Protein AF-A0A2Z6R4S0-F1 (afdb_monomer_lite)

Foldseek 3Di:
DDDDPVVVVVVVVVLVCCVPPPVPVNVCVVVVNDDDDDDDQWDWDAPVPHPDIDIDRDPVVRVVVVVVCCVPPVDPPPVPPDPDPVSDDDD

Sequence (91 aa):
MKWSTDRINYFIERRNSNLSNNQNRMLNSLLNRKSHHITLDRLICTPQGSDTPVYITKPQTIVEQARLHFQTHAGSTSSAIYNSIEDLSEP

Secondary structure (DSSP, 8-state):
----HHHHHHHHHHHHHHHHH-HHHHHHHHTTPPPP------EEE--TT--S-EEE--HHHHHHHHHHHHHHTS----SS---SGGGSPP-

Organism: NCBI:txid94130

Radius of gyration: 20.96 Å; chains: 1; bounding box: 47×38×56 Å

Structure (mmCIF, N/CA/C/O backbone):
data_AF-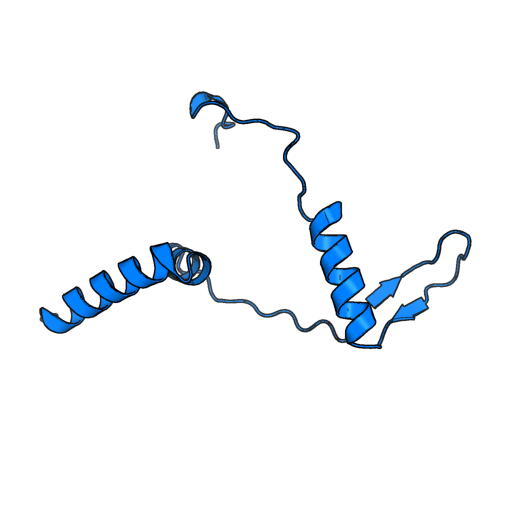A0A2Z6R4S0-F1
#
_entry.id   AF-A0A2Z6R4S0-F1
#
loop_
_atom_site.group_PDB
_atom_site.id
_atom_site.type_symbol
_atom_site.label_atom_id
_atom_site.label_alt_id
_atom_site.label_comp_id
_atom_site.label_asym_id
_atom_site.label_entity_id
_atom_site.label_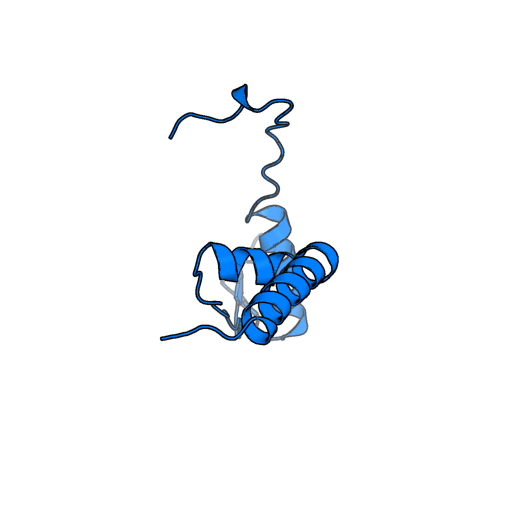seq_id
_atom_site.pdbx_PDB_ins_code
_atom_site.Cartn_x
_atom_site.Cartn_y
_atom_site.Cartn_z
_atom_site.occupancy
_atom_site.B_iso_or_equiv
_atom_site.auth_seq_id
_atom_site.auth_comp_id
_atom_site.auth_asym_id
_atom_site.auth_atom_id
_atom_site.pdbx_PDB_model_num
ATOM 1 N N . MET A 1 1 ? 31.977 -4.780 -19.080 1.00 50.69 1 MET A N 1
ATOM 2 C CA . MET A 1 1 ? 30.579 -5.202 -19.329 1.00 50.69 1 MET A CA 1
ATOM 3 C C . MET A 1 1 ? 30.007 -4.337 -20.440 1.00 50.69 1 MET A C 1
ATOM 5 O O . MET A 1 1 ? 29.996 -3.125 -20.277 1.00 50.69 1 MET A O 1
ATOM 9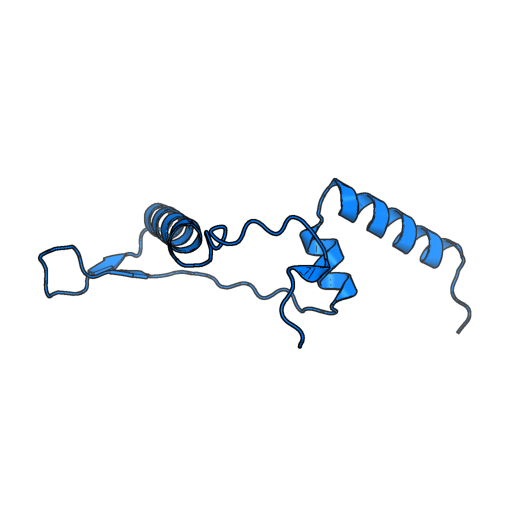 N N . LYS A 1 2 ? 29.586 -4.921 -21.568 1.00 68.00 2 LYS A N 1
ATOM 10 C CA . LYS A 1 2 ? 28.907 -4.192 -22.652 1.00 68.00 2 LYS A CA 1
ATOM 11 C C . LYS A 1 2 ? 27.404 -4.378 -22.449 1.00 68.00 2 LYS A C 1
ATOM 13 O O . LYS A 1 2 ? 26.918 -5.503 -22.510 1.00 68.00 2 LYS A O 1
ATOM 18 N N . TRP A 1 3 ? 26.693 -3.310 -22.108 1.00 73.56 3 TRP A N 1
ATOM 19 C CA . TRP A 1 3 ? 25.236 -3.349 -21.986 1.00 73.56 3 TRP A CA 1
ATOM 20 C C . TRP A 1 3 ? 24.627 -3.527 -23.381 1.00 73.56 3 TRP A C 1
ATOM 22 O O . TRP A 1 3 ? 25.075 -2.866 -24.318 1.00 73.56 3 TRP A O 1
ATOM 32 N N . SER A 1 4 ? 23.649 -4.425 -23.544 1.00 86.19 4 SER A N 1
ATOM 33 C CA . SER A 1 4 ? 22.935 -4.532 -24.819 1.00 86.19 4 SER A CA 1
ATOM 34 C C . SER A 1 4 ? 21.988 -3.345 -24.969 1.00 86.19 4 SER A C 1
ATOM 36 O O . SER A 1 4 ? 21.302 -2.964 -24.015 1.00 86.19 4 SER A O 1
ATOM 38 N N . THR A 1 5 ? 21.946 -2.762 -26.163 1.00 88.94 5 THR A N 1
ATOM 39 C CA . THR A 1 5 ? 21.019 -1.677 -26.512 1.00 88.94 5 THR A CA 1
ATOM 40 C C . THR A 1 5 ? 19.575 -2.064 -26.186 1.00 88.94 5 THR A C 1
ATOM 42 O O . THR A 1 5 ? 18.836 -1.265 -25.620 1.00 88.94 5 THR A O 1
ATOM 45 N N . ASP A 1 6 ? 19.218 -3.331 -26.397 1.00 90.31 6 ASP A N 1
ATOM 46 C CA . ASP A 1 6 ? 17.897 -3.882 -26.075 1.00 90.31 6 ASP A CA 1
ATOM 47 C C . ASP A 1 6 ? 17.553 -3.751 -24.591 1.00 90.31 6 ASP A C 1
ATOM 49 O O . ASP A 1 6 ? 16.429 -3.421 -24.220 1.00 90.31 6 ASP A O 1
ATOM 53 N N . ARG A 1 7 ? 18.537 -3.968 -23.712 1.00 89.75 7 ARG A N 1
ATOM 54 C CA . ARG A 1 7 ? 18.333 -3.868 -22.268 1.00 89.75 7 ARG A CA 1
ATOM 55 C C . ARG A 1 7 ? 18.154 -2.419 -21.832 1.00 89.75 7 ARG A C 1
ATOM 57 O O . ARG A 1 7 ? 17.360 -2.155 -20.933 1.00 89.75 7 ARG A O 1
ATOM 64 N N . ILE A 1 8 ? 18.869 -1.492 -22.466 1.00 89.44 8 ILE A N 1
ATOM 65 C CA . ILE A 1 8 ? 18.699 -0.053 -22.233 1.00 89.44 8 ILE A CA 1
ATOM 66 C C . ILE A 1 8 ? 17.289 0.369 -22.663 1.00 89.44 8 ILE A C 1
ATOM 68 O O . ILE A 1 8 ? 16.560 0.946 -21.855 1.00 89.44 8 ILE A O 1
ATOM 72 N N . ASN A 1 9 ? 16.876 -0.004 -23.877 1.00 94.31 9 ASN A N 1
ATOM 73 C CA . ASN A 1 9 ? 15.552 0.307 -24.421 1.00 94.31 9 ASN A CA 1
ATOM 74 C C . ASN A 1 9 ? 14.430 -0.264 -23.548 1.00 94.31 9 ASN A C 1
ATOM 76 O O . ASN A 1 9 ? 13.514 0.464 -23.174 1.00 94.31 9 ASN A O 1
ATOM 80 N N . TYR A 1 10 ? 14.567 -1.515 -23.101 1.00 93.25 10 TYR A N 1
ATOM 81 C CA . TYR A 1 10 ? 13.623 -2.142 -22.177 1.00 93.25 10 TYR A CA 1
ATOM 82 C C . TYR A 1 10 ? 13.394 -1.310 -20.905 1.00 93.25 10 TYR A C 1
ATOM 84 O O . TYR A 1 10 ? 12.258 -1.114 -20.471 1.00 93.25 10 TYR A O 1
ATOM 92 N N . PHE A 1 11 ? 14.462 -0.807 -20.277 1.00 90.00 11 PHE A N 1
ATOM 93 C CA . PHE A 1 11 ? 14.323 -0.009 -19.057 1.00 90.00 11 PHE A CA 1
ATOM 94 C C . PHE A 1 11 ? 13.755 1.392 -19.317 1.00 90.00 11 PHE A C 1
ATOM 96 O O . PHE A 1 11 ? 13.079 1.927 -18.434 1.00 90.00 11 PHE A O 1
ATOM 103 N N . ILE A 1 12 ? 13.991 1.970 -20.499 1.00 90.69 12 ILE A N 1
ATOM 104 C CA . ILE A 1 12 ? 13.383 3.240 -20.927 1.00 90.69 12 ILE A CA 1
ATOM 105 C C . ILE A 1 12 ? 11.872 3.058 -21.102 1.00 90.69 12 ILE A C 1
ATOM 107 O O . ILE A 1 12 ? 11.092 3.744 -20.441 1.00 90.69 12 ILE A O 1
ATOM 111 N N . GLU A 1 13 ? 11.450 2.083 -21.906 1.00 93.94 13 GLU A N 1
ATOM 112 C CA . GLU A 1 13 ? 10.033 1.797 -22.156 1.00 93.94 13 GLU A CA 1
ATOM 113 C C . GLU A 1 13 ? 9.291 1.454 -20.865 1.00 93.94 13 GLU A C 1
ATOM 115 O O . GLU A 1 13 ? 8.216 1.986 -20.578 1.00 93.94 13 GLU A O 1
ATOM 120 N N . ARG A 1 14 ? 9.905 0.626 -20.014 1.00 91.38 14 ARG A N 1
ATOM 121 C CA . ARG A 1 14 ? 9.339 0.276 -18.711 1.00 91.38 14 ARG A CA 1
ATOM 122 C C . ARG A 1 14 ? 9.188 1.492 -17.798 1.00 91.38 14 ARG A C 1
ATOM 124 O O . ARG A 1 14 ? 8.209 1.554 -17.054 1.00 91.38 14 ARG A O 1
ATOM 131 N N . ARG A 1 15 ? 10.120 2.454 -17.817 1.00 89.12 15 ARG A N 1
ATOM 132 C CA . ARG A 1 15 ? 9.963 3.711 -17.061 1.00 89.12 15 ARG A CA 1
ATOM 133 C C . ARG A 1 15 ? 8.821 4.556 -17.607 1.00 89.12 15 ARG A C 1
ATOM 135 O O . ARG A 1 15 ? 8.007 4.998 -16.803 1.00 89.12 15 ARG A O 1
ATOM 142 N N . ASN A 1 16 ? 8.724 4.710 -18.925 1.00 92.62 16 ASN A N 1
ATOM 143 C CA . ASN A 1 16 ? 7.642 5.465 -19.560 1.00 92.62 16 ASN A CA 1
ATOM 144 C C . ASN A 1 16 ? 6.274 4.861 -19.220 1.00 92.62 16 ASN A C 1
ATOM 146 O O . ASN A 1 16 ? 5.373 5.571 -18.787 1.00 92.62 16 ASN A O 1
ATOM 150 N N . SER A 1 17 ? 6.148 3.532 -19.280 1.00 94.06 17 SER A N 1
ATOM 151 C CA . SER A 1 17 ? 4.930 2.843 -18.844 1.00 94.06 17 SER A CA 1
ATOM 152 C C . SER A 1 17 ? 4.629 3.070 -17.359 1.00 94.06 17 SER A C 1
ATOM 154 O O . SER A 1 17 ? 3.471 3.244 -16.987 1.00 94.06 17 SER A O 1
ATOM 156 N N . ASN A 1 18 ? 5.637 3.062 -16.481 1.00 92.38 18 ASN A N 1
ATOM 157 C CA . ASN A 1 18 ? 5.403 3.329 -15.061 1.00 92.38 18 ASN A CA 1
ATOM 158 C C . ASN A 1 18 ? 4.985 4.788 -14.808 1.00 92.38 18 ASN A C 1
ATOM 160 O O . ASN A 1 18 ? 4.200 5.017 -13.898 1.00 92.38 18 ASN A O 1
ATOM 164 N N . LEU A 1 19 ? 5.450 5.762 -15.597 1.00 90.12 19 LEU A N 1
ATOM 165 C CA . LEU A 1 19 ? 5.041 7.167 -15.452 1.00 90.12 19 LEU A CA 1
ATOM 166 C C . LEU A 1 19 ? 3.527 7.352 -15.618 1.00 90.12 19 LEU A C 1
ATOM 168 O O . LEU A 1 19 ? 2.920 8.096 -14.851 1.00 90.12 19 LEU A O 1
ATOM 172 N N . SER A 1 20 ? 2.919 6.649 -16.574 1.00 91.19 20 SER A N 1
ATOM 173 C CA . SER A 1 20 ? 1.474 6.729 -16.817 1.00 91.19 20 SER A CA 1
ATOM 174 C C . SER A 1 20 ? 0.670 5.771 -15.940 1.00 91.19 20 SER A C 1
ATOM 176 O O . SER A 1 20 ? -0.381 6.141 -15.432 1.00 91.19 20 SER A O 1
ATOM 178 N N . ASN A 1 21 ? 1.161 4.543 -15.747 1.00 92.19 21 ASN A N 1
ATOM 179 C CA . ASN A 1 21 ? 0.339 3.446 -15.224 1.00 92.19 21 ASN A CA 1
ATOM 180 C C . ASN A 1 21 ? 0.672 3.049 -13.777 1.00 92.19 21 ASN A C 1
ATOM 182 O O . ASN A 1 21 ? -0.135 2.397 -13.119 1.00 92.19 21 ASN A O 1
ATOM 186 N N . ASN A 1 22 ? 1.877 3.356 -13.278 1.00 86.50 22 ASN A N 1
ATOM 187 C CA . ASN A 1 22 ? 2.316 2.948 -11.939 1.00 86.50 22 ASN A CA 1
ATOM 188 C C . ASN A 1 22 ? 3.450 3.842 -11.407 1.00 86.50 22 ASN A C 1
ATOM 190 O O . ASN A 1 22 ? 4.610 3.426 -11.276 1.00 86.50 22 ASN A O 1
ATOM 194 N N . GLN A 1 23 ? 3.100 5.093 -11.112 1.00 89.19 23 GLN A N 1
ATOM 195 C CA . GLN A 1 23 ? 4.043 6.145 -10.715 1.00 89.19 23 GLN A 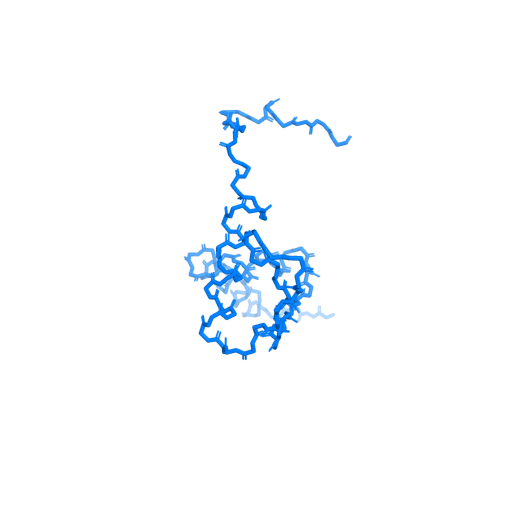CA 1
ATOM 196 C C . GLN A 1 23 ? 4.831 5.760 -9.457 1.00 89.19 23 GLN A C 1
ATOM 198 O O . GLN A 1 23 ? 6.034 5.998 -9.367 1.00 89.19 23 GLN A O 1
ATOM 203 N N . ASN A 1 24 ? 4.178 5.067 -8.522 1.00 85.25 24 ASN A N 1
ATOM 204 C CA . ASN A 1 24 ? 4.787 4.622 -7.273 1.00 85.25 24 ASN A CA 1
ATOM 205 C C . ASN A 1 24 ? 5.944 3.634 -7.527 1.00 85.25 24 ASN A C 1
ATOM 207 O O . ASN A 1 24 ? 7.028 3.757 -6.956 1.00 85.25 24 ASN A O 1
ATOM 211 N N . ARG A 1 25 ? 5.784 2.691 -8.466 1.00 85.88 25 ARG A N 1
ATOM 212 C CA . ARG A 1 25 ? 6.869 1.780 -8.868 1.00 85.88 25 ARG A CA 1
ATOM 213 C C . ARG A 1 25 ? 8.049 2.520 -9.499 1.00 85.88 25 ARG A C 1
ATOM 215 O O . ARG A 1 25 ? 9.194 2.132 -9.260 1.00 85.88 25 ARG A O 1
ATOM 222 N N . MET A 1 26 ? 7.790 3.563 -10.291 1.00 90.19 26 MET A N 1
ATOM 223 C CA . MET A 1 26 ? 8.858 4.393 -10.854 1.00 90.19 26 MET A CA 1
ATOM 224 C C . MET A 1 26 ? 9.637 5.109 -9.748 1.00 90.19 26 MET A C 1
ATOM 226 O O . MET A 1 26 ? 10.862 4.997 -9.699 1.00 90.19 26 MET A O 1
ATOM 230 N N . LEU A 1 27 ? 8.923 5.775 -8.838 1.00 87.56 27 LEU A N 1
ATOM 231 C CA . LEU A 1 27 ? 9.505 6.523 -7.728 1.00 87.56 27 LEU A CA 1
ATOM 232 C C . LEU A 1 27 ? 10.376 5.623 -6.845 1.00 87.56 27 LEU A C 1
ATOM 234 O O . LEU A 1 27 ? 11.524 5.954 -6.556 1.00 87.56 27 LEU A O 1
ATOM 238 N N . ASN A 1 28 ? 9.871 4.440 -6.486 1.00 85.94 28 ASN A N 1
ATOM 239 C CA . ASN A 1 28 ? 10.626 3.481 -5.682 1.00 85.94 28 ASN A CA 1
ATOM 240 C C . ASN A 1 28 ? 11.908 3.009 -6.384 1.00 85.94 28 ASN A C 1
ATOM 242 O O . ASN A 1 28 ? 12.945 2.873 -5.738 1.00 85.94 28 ASN A O 1
ATOM 246 N N . SER A 1 29 ? 11.872 2.818 -7.708 1.00 83.69 29 SER A N 1
ATOM 247 C CA . SER A 1 29 ? 13.061 2.457 -8.487 1.00 83.69 29 SER A CA 1
ATOM 248 C C . SER A 1 29 ? 14.090 3.585 -8.576 1.00 83.69 29 SER A C 1
ATOM 250 O O . SER A 1 29 ? 15.281 3.284 -8.597 1.00 83.69 29 SER A O 1
ATOM 252 N N . LEU A 1 30 ? 13.662 4.847 -8.682 1.00 86.12 30 LEU A N 1
ATOM 253 C CA . LEU A 1 30 ? 14.566 6.002 -8.761 1.00 86.12 30 LEU A CA 1
ATOM 254 C C . LEU A 1 30 ? 15.261 6.263 -7.428 1.00 86.12 30 LEU A C 1
ATOM 256 O O . LEU A 1 30 ? 16.467 6.472 -7.386 1.00 86.12 30 LEU A O 1
ATOM 260 N N . LEU A 1 31 ? 14.498 6.197 -6.340 1.00 87.81 31 LEU A N 1
ATOM 261 C CA . LEU A 1 31 ? 14.991 6.455 -4.990 1.00 87.81 31 LEU A CA 1
ATOM 262 C C . LEU A 1 31 ? 15.678 5.235 -4.363 1.00 87.81 31 LEU A C 1
ATOM 264 O O . LEU A 1 31 ? 16.033 5.273 -3.188 1.00 87.81 31 LEU A O 1
ATOM 268 N N . ASN A 1 32 ? 15.810 4.138 -5.119 1.00 83.38 32 ASN A N 1
ATOM 269 C CA . ASN A 1 32 ? 16.296 2.845 -4.639 1.00 83.38 32 ASN A CA 1
ATOM 270 C C . ASN A 1 32 ? 15.602 2.401 -3.333 1.00 83.38 32 ASN A C 1
ATOM 272 O O . ASN A 1 32 ? 16.202 1.785 -2.449 1.00 83.38 32 ASN A O 1
ATOM 276 N N . ARG A 1 33 ? 14.320 2.756 -3.188 1.00 85.19 33 ARG A N 1
ATOM 277 C CA . ARG A 1 33 ? 13.522 2.428 -2.010 1.00 85.19 33 ARG A CA 1
ATOM 278 C C . ARG A 1 33 ? 13.110 0.970 -2.109 1.00 85.19 33 ARG A C 1
ATOM 280 O O . ARG A 1 33 ? 12.463 0.555 -3.072 1.00 85.19 33 ARG A O 1
ATOM 287 N N . LYS A 1 34 ? 13.441 0.186 -1.083 1.00 81.75 34 LYS A N 1
ATOM 288 C CA . LYS A 1 34 ? 12.838 -1.138 -0.918 1.00 81.75 34 LYS A CA 1
ATOM 289 C C . LYS A 1 34 ? 11.339 -0.950 -0.701 1.00 81.75 34 LYS A C 1
ATOM 291 O O . LYS A 1 34 ? 10.926 -0.094 0.080 1.00 81.75 34 LYS A O 1
ATOM 296 N N . SER A 1 35 ? 10.527 -1.737 -1.397 1.00 73.94 35 SER A N 1
ATOM 297 C CA . SER A 1 35 ? 9.101 -1.797 -1.092 1.00 73.94 35 SER A CA 1
ATOM 298 C C . SER A 1 35 ? 8.952 -2.435 0.286 1.00 73.94 35 SER A C 1
ATOM 300 O O . SER A 1 35 ? 9.413 -3.556 0.497 1.00 73.94 35 SER A O 1
ATOM 302 N N . HIS A 1 36 ? 8.377 -1.692 1.227 1.00 74.12 36 HIS A N 1
ATOM 303 C CA . HIS A 1 36 ? 8.026 -2.207 2.543 1.00 74.12 36 HIS A CA 1
ATOM 304 C C . HIS A 1 36 ? 6.529 -2.497 2.525 1.00 74.12 36 HIS A C 1
ATOM 306 O O . HIS A 1 36 ? 5.740 -1.646 2.112 1.00 74.12 36 HIS A O 1
ATOM 312 N N . HIS A 1 37 ? 6.150 -3.701 2.941 1.00 74.50 37 HIS A N 1
ATOM 313 C CA . HIS A 1 37 ? 4.757 -4.074 3.135 1.00 74.50 37 HIS A CA 1
ATOM 314 C C . HIS A 1 37 ? 4.500 -4.189 4.633 1.00 74.50 37 HIS A C 1
ATOM 316 O O . HIS A 1 37 ? 5.224 -4.901 5.328 1.00 74.50 37 HIS A O 1
ATOM 322 N N . ILE A 1 38 ? 3.477 -3.494 5.121 1.00 75.19 38 ILE A N 1
ATOM 323 C CA . ILE A 1 38 ? 2.982 -3.651 6.486 1.00 75.19 38 ILE A CA 1
ATOM 324 C C . ILE A 1 38 ? 1.671 -4.423 6.381 1.00 75.19 38 ILE A C 1
ATOM 326 O O . ILE A 1 38 ? 0.721 -3.947 5.764 1.00 75.19 38 ILE A O 1
ATOM 330 N N . THR A 1 39 ? 1.628 -5.617 6.968 1.00 78.94 39 THR A N 1
ATOM 331 C CA . THR A 1 39 ? 0.378 -6.363 7.140 1.00 78.94 39 THR A CA 1
ATOM 332 C C . THR A 1 39 ? -0.236 -5.951 8.473 1.00 78.94 39 THR A C 1
ATOM 334 O O . THR A 1 39 ? 0.415 -6.057 9.510 1.00 78.94 39 THR A O 1
ATOM 337 N N . LEU A 1 40 ? -1.468 -5.441 8.447 1.00 80.88 40 LEU A N 1
ATOM 338 C CA . LEU A 1 40 ? -2.212 -5.072 9.651 1.00 80.88 40 LEU A CA 1
ATOM 339 C C . LEU A 1 40 ? -3.191 -6.195 10.003 1.00 80.88 40 LEU A C 1
ATOM 341 O O . LEU A 1 40 ? -4.250 -6.304 9.391 1.00 80.88 40 LEU A O 1
ATOM 345 N N . ASP A 1 41 ? -2.847 -7.009 11.000 1.00 83.38 41 ASP A N 1
ATOM 346 C CA . ASP A 1 41 ? -3.700 -8.121 11.450 1.00 83.38 41 ASP A CA 1
ATOM 347 C C . ASP A 1 41 ? -4.651 -7.719 12.585 1.00 83.38 41 ASP A C 1
ATOM 349 O O . ASP A 1 41 ? -5.679 -8.363 12.809 1.00 83.38 41 ASP A O 1
ATOM 353 N N . ARG A 1 42 ? -4.301 -6.668 13.341 1.00 84.69 42 ARG A N 1
ATOM 354 C CA . ARG A 1 42 ? -5.068 -6.185 14.498 1.00 84.69 42 ARG A CA 1
ATOM 355 C C . ARG A 1 42 ? -4.886 -4.678 14.670 1.00 84.69 42 ARG A C 1
ATOM 357 O O . ARG A 1 42 ? -3.783 -4.170 14.490 1.00 84.69 42 ARG A O 1
ATOM 364 N N . LEU A 1 43 ? -5.944 -3.984 15.079 1.00 86.69 43 LEU A N 1
ATOM 365 C CA . LEU A 1 43 ? -5.892 -2.585 15.516 1.00 86.69 43 LEU A CA 1
ATOM 366 C C . LEU A 1 43 ? -6.380 -2.472 16.959 1.00 86.69 43 LEU A C 1
ATOM 368 O O . LEU A 1 43 ? -7.267 -3.220 17.368 1.00 86.69 43 LEU A O 1
ATOM 372 N N . ILE A 1 44 ? -5.820 -1.527 17.711 1.00 87.12 44 ILE A N 1
ATOM 373 C CA . ILE A 1 44 ? -6.305 -1.154 19.042 1.00 87.12 44 ILE A CA 1
ATOM 374 C C . ILE A 1 44 ? -6.971 0.208 18.911 1.00 87.12 44 ILE A C 1
ATOM 376 O O . ILE A 1 44 ? -6.340 1.154 18.445 1.00 87.12 44 ILE A O 1
ATOM 380 N N . CYS A 1 45 ? -8.232 0.310 19.319 1.00 81.62 45 CYS A N 1
ATOM 381 C CA . CYS A 1 45 ? -8.945 1.579 19.371 1.00 81.62 45 CYS A CA 1
ATOM 382 C C . CYS A 1 45 ? -9.599 1.770 20.738 1.00 81.62 45 CYS A C 1
ATOM 384 O O . CYS A 1 45 ? -10.139 0.825 21.314 1.00 81.62 45 CYS A O 1
ATOM 386 N N . THR A 1 46 ? -9.595 2.999 21.238 1.00 82.81 46 THR A N 1
ATOM 387 C CA . THR A 1 46 ? -10.391 3.417 22.393 1.00 82.81 46 THR A CA 1
ATOM 388 C C . THR A 1 46 ? -11.652 4.111 21.871 1.00 82.81 46 THR A C 1
ATOM 390 O O . THR A 1 46 ? -11.559 5.189 21.279 1.00 82.81 46 THR A O 1
ATOM 393 N N . PRO A 1 47 ? -12.840 3.491 21.990 1.00 79.00 47 PRO A N 1
ATOM 394 C CA . PRO A 1 47 ? -14.085 4.132 21.582 1.00 79.00 47 PRO A CA 1
ATOM 395 C C . PRO A 1 47 ? -14.304 5.423 22.379 1.00 79.00 47 PRO A C 1
ATOM 397 O O . PRO A 1 47 ? -13.986 5.484 23.567 1.00 79.00 47 PRO A O 1
ATOM 400 N N . GLN A 1 48 ? -14.889 6.447 21.754 1.00 76.81 48 GLN A N 1
ATOM 401 C CA . GLN A 1 48 ? -15.245 7.679 22.460 1.00 76.81 48 GLN A CA 1
ATOM 402 C C . GLN A 1 48 ? -16.164 7.361 23.652 1.00 76.81 48 GLN A C 1
ATOM 404 O O . GLN A 1 48 ? -17.221 6.758 23.479 1.00 76.81 48 GLN A O 1
ATOM 409 N N . GLY A 1 49 ? -15.747 7.754 24.859 1.00 77.19 49 GLY A N 1
ATOM 410 C CA . GLY A 1 49 ? -16.493 7.508 26.099 1.00 77.19 49 GLY A CA 1
ATOM 411 C C . GLY A 1 49 ? -16.205 6.167 26.785 1.00 77.19 49 GLY A C 1
ATOM 412 O O . GLY A 1 49 ? -16.867 5.843 27.767 1.00 77.19 49 GLY A O 1
ATOM 413 N N . SER A 1 50 ? -15.231 5.393 26.302 1.00 74.44 50 SER A N 1
ATOM 414 C CA . SER A 1 50 ? -14.776 4.153 26.931 1.00 74.44 50 SER A CA 1
ATOM 415 C C . SER A 1 50 ? -13.283 4.233 27.253 1.00 74.44 50 SER A C 1
ATOM 417 O O . SER A 1 50 ? -12.466 4.461 26.365 1.00 74.44 50 SER A O 1
ATOM 419 N N . ASP A 1 51 ? -12.928 3.981 28.514 1.00 77.75 51 ASP A N 1
ATOM 420 C CA . ASP A 1 51 ? -11.529 3.866 28.963 1.00 77.75 51 ASP A CA 1
ATOM 421 C C . ASP A 1 51 ? -10.907 2.498 28.633 1.00 77.75 51 ASP A C 1
ATOM 423 O O . ASP A 1 51 ? -9.737 2.240 28.916 1.00 77.75 51 ASP A O 1
ATOM 427 N N . THR A 1 52 ? -11.681 1.589 28.030 1.00 81.06 52 THR A N 1
ATOM 428 C CA . THR A 1 52 ? -11.210 0.240 27.713 1.00 81.06 52 THR A CA 1
ATOM 429 C C . THR A 1 52 ? -10.798 0.126 26.245 1.00 81.06 52 THR A C 1
ATOM 431 O O . THR A 1 52 ? -11.627 0.359 25.361 1.00 81.06 52 THR A O 1
ATOM 434 N N . PRO A 1 53 ? -9.548 -0.278 25.953 1.00 82.19 53 PRO A N 1
ATOM 435 C CA . PRO A 1 53 ? -9.102 -0.509 24.587 1.00 82.19 53 PRO A CA 1
ATOM 436 C C . PRO A 1 53 ? -9.790 -1.742 23.991 1.00 82.19 53 PRO A C 1
ATOM 438 O O . PRO A 1 53 ? -9.849 -2.808 24.607 1.00 82.19 53 PRO A O 1
ATOM 441 N N . VAL A 1 54 ? -10.276 -1.606 22.760 1.00 85.56 54 VAL A N 1
ATOM 442 C CA . VAL A 1 54 ? -10.914 -2.678 21.992 1.00 85.56 54 VAL A CA 1
ATOM 443 C C . VAL A 1 54 ? -9.987 -3.118 20.863 1.00 85.56 54 VAL A C 1
ATOM 445 O O . VAL A 1 54 ? -9.421 -2.293 20.145 1.00 85.56 54 VAL A O 1
ATOM 448 N N . TYR A 1 55 ? -9.854 -4.434 20.689 1.00 86.81 55 TYR A N 1
ATOM 449 C CA . TYR A 1 55 ? -9.088 -5.029 19.596 1.00 86.81 55 TYR A CA 1
ATOM 450 C C . TYR A 1 55 ? -9.984 -5.291 18.385 1.00 86.81 55 TYR A C 1
ATOM 452 O O . TYR A 1 55 ? -10.895 -6.119 18.434 1.00 86.81 55 TYR A O 1
ATOM 460 N N . ILE A 1 56 ? -9.681 -4.640 17.267 1.00 87.44 56 ILE A N 1
ATOM 461 C CA . ILE A 1 56 ? -10.307 -4.904 15.975 1.00 87.44 56 ILE A CA 1
ATOM 462 C C . ILE A 1 56 ? -9.465 -5.947 15.243 1.00 87.44 56 ILE A C 1
ATOM 464 O O . ILE A 1 56 ? -8.294 -5.714 14.955 1.00 87.44 56 ILE A O 1
ATOM 468 N N . THR A 1 57 ? -10.069 -7.088 14.922 1.00 88.69 57 THR A N 1
ATOM 469 C CA . THR A 1 57 ? -9.423 -8.198 14.194 1.00 88.69 57 THR A CA 1
ATOM 470 C C . THR A 1 57 ? -10.091 -8.512 12.857 1.00 88.69 57 THR A C 1
ATOM 472 O O . THR A 1 57 ? -9.569 -9.291 12.066 1.00 88.69 57 THR A O 1
ATOM 475 N N . LYS A 1 58 ? -11.270 -7.935 12.589 1.00 90.75 58 LYS A N 1
ATOM 476 C CA . LYS A 1 58 ? -12.015 -8.180 11.349 1.00 90.75 58 LYS A CA 1
ATOM 477 C C . LYS A 1 58 ? -11.317 -7.470 10.182 1.00 90.75 58 LYS A C 1
ATOM 479 O O . LYS A 1 58 ? -11.235 -6.241 10.226 1.00 90.75 58 LYS A O 1
ATOM 484 N N . PRO A 1 59 ? -10.900 -8.181 9.114 1.00 87.00 59 PRO A N 1
ATOM 485 C CA . PRO A 1 59 ? -10.123 -7.587 8.021 1.00 87.00 59 PRO A CA 1
ATOM 486 C C . PRO A 1 59 ? -10.792 -6.375 7.364 1.00 87.00 59 PRO A C 1
ATOM 488 O O . PRO A 1 59 ? -10.149 -5.353 7.158 1.00 87.00 59 PRO A O 1
ATOM 491 N N . GLN A 1 60 ? -12.101 -6.451 7.100 1.00 87.88 60 GLN A N 1
ATOM 492 C CA . GLN A 1 60 ? -12.861 -5.344 6.502 1.00 87.88 60 GLN A CA 1
ATOM 493 C C . GLN A 1 60 ? -12.846 -4.088 7.382 1.00 87.88 60 GLN A C 1
ATOM 495 O O . GLN A 1 60 ? -12.671 -2.978 6.889 1.00 87.88 60 GLN A O 1
ATOM 500 N N . THR A 1 61 ? -12.986 -4.268 8.696 1.00 87.56 61 THR A N 1
ATOM 501 C CA . THR A 1 61 ? -12.962 -3.165 9.659 1.00 87.56 61 THR A CA 1
ATOM 502 C C . THR A 1 61 ? -11.558 -2.582 9.794 1.00 87.56 61 THR A C 1
ATOM 504 O O . THR A 1 61 ? -11.421 -1.367 9.874 1.00 87.56 61 THR A O 1
ATOM 507 N N . ILE A 1 62 ? -10.515 -3.419 9.764 1.00 88.06 62 ILE A N 1
ATOM 508 C CA . ILE A 1 62 ? -9.118 -2.962 9.775 1.00 88.06 62 ILE A CA 1
ATOM 509 C C . ILE A 1 62 ? -8.821 -2.107 8.545 1.00 88.06 62 ILE A C 1
ATOM 511 O O . ILE A 1 62 ? -8.259 -1.027 8.692 1.00 88.06 62 ILE A O 1
ATOM 515 N N . VAL A 1 63 ? -9.224 -2.557 7.352 1.00 86.44 63 VAL A N 1
ATOM 516 C CA . VAL A 1 63 ? -9.019 -1.805 6.105 1.00 86.44 63 VAL A CA 1
ATOM 517 C C . VAL A 1 63 ? -9.697 -0.441 6.173 1.00 86.44 63 VAL A C 1
ATOM 519 O O . VAL A 1 63 ? -9.066 0.560 5.844 1.00 86.44 63 VAL A O 1
ATOM 522 N N . GLU A 1 64 ? -10.947 -0.381 6.634 1.00 87.62 64 GLU A N 1
ATOM 523 C CA . GLU A 1 64 ? -11.673 0.889 6.706 1.00 87.62 64 GLU A CA 1
ATOM 524 C C . GLU A 1 64 ? -11.059 1.850 7.730 1.00 87.62 64 GLU A C 1
ATOM 526 O O . GLU A 1 64 ? -10.856 3.024 7.428 1.00 87.62 64 GLU A O 1
ATOM 531 N N . GLN A 1 65 ? -10.690 1.354 8.914 1.00 84.62 65 GLN A N 1
ATOM 532 C CA . GLN A 1 65 ? -10.047 2.176 9.941 1.00 84.62 65 GLN A CA 1
ATOM 533 C C . GLN A 1 65 ? -8.645 2.634 9.525 1.00 84.62 65 GLN A C 1
ATOM 535 O O . GLN A 1 65 ? -8.286 3.787 9.751 1.00 84.62 65 GLN A O 1
ATOM 540 N N . ALA A 1 66 ? -7.869 1.771 8.864 1.00 83.06 66 ALA A N 1
ATOM 541 C CA . ALA A 1 66 ? -6.579 2.145 8.299 1.00 83.06 66 ALA A CA 1
ATOM 542 C C . ALA A 1 66 ? -6.750 3.215 7.212 1.00 83.06 66 ALA A C 1
ATOM 544 O O . ALA A 1 66 ? -6.054 4.228 7.239 1.00 83.06 66 ALA A O 1
ATOM 545 N N . ARG A 1 67 ? -7.710 3.039 6.293 1.00 82.19 67 ARG A N 1
ATOM 546 C CA . ARG A 1 67 ? -8.024 4.024 5.248 1.00 82.19 67 ARG A CA 1
ATOM 547 C C . ARG A 1 67 ? -8.379 5.379 5.853 1.00 82.19 67 ARG A C 1
ATOM 549 O O . ARG A 1 67 ? -7.800 6.383 5.445 1.00 82.19 67 ARG A O 1
ATOM 556 N N . LEU A 1 68 ? -9.277 5.390 6.838 1.00 84.06 68 LEU A N 1
ATOM 557 C CA . LEU A 1 68 ? -9.673 6.598 7.553 1.00 84.06 68 LEU A CA 1
ATOM 558 C C . LEU A 1 68 ? -8.461 7.267 8.209 1.00 84.06 68 LEU A C 1
ATOM 560 O O . LEU A 1 68 ? -8.233 8.448 7.981 1.00 84.06 68 LEU A O 1
ATOM 564 N N . HIS A 1 69 ? -7.646 6.511 8.950 1.00 81.69 69 HIS A N 1
ATOM 565 C CA . HIS A 1 69 ? -6.442 7.024 9.605 1.00 81.69 69 HIS A CA 1
ATOM 566 C C . HIS A 1 69 ? -5.452 7.651 8.613 1.00 81.69 69 HIS A C 1
ATOM 568 O O . HIS A 1 69 ? -4.946 8.747 8.848 1.00 81.69 69 HIS A O 1
ATOM 574 N N . PHE A 1 70 ? -5.184 6.998 7.479 1.00 73.06 70 PHE A N 1
ATOM 575 C CA . PHE A 1 70 ? -4.279 7.561 6.476 1.00 73.06 70 PHE A CA 1
ATOM 576 C C . PHE A 1 70 ? -4.839 8.841 5.835 1.00 73.06 70 PHE A C 1
ATOM 578 O O . PHE A 1 70 ? -4.072 9.755 5.545 1.00 73.06 70 PHE A O 1
ATOM 585 N N . GLN A 1 71 ? -6.160 8.945 5.664 1.00 73.06 71 GLN A N 1
ATOM 586 C CA . GLN A 1 71 ? -6.811 10.148 5.135 1.00 73.06 71 GLN A CA 1
ATOM 587 C C . GLN A 1 71 ? -6.834 11.307 6.141 1.00 73.06 71 GLN A C 1
ATOM 589 O O . GLN A 1 71 ? -6.638 12.458 5.756 1.00 73.06 71 GLN A O 1
ATOM 594 N N . THR A 1 72 ? -7.076 11.024 7.422 1.00 75.50 72 THR A N 1
ATOM 595 C CA . THR A 1 72 ? -7.278 12.057 8.448 1.00 75.50 72 THR A CA 1
ATOM 596 C C . THR A 1 72 ? -6.009 12.425 9.208 1.00 75.50 72 THR A C 1
ATOM 598 O O . THR A 1 72 ? -5.928 13.536 9.728 1.00 75.50 72 THR A O 1
ATOM 601 N N . HIS A 1 73 ? -5.035 11.519 9.334 1.00 64.75 73 HIS A N 1
ATOM 602 C CA . HIS A 1 73 ? -3.872 11.688 10.220 1.00 64.75 73 HIS A CA 1
ATOM 603 C C . HIS A 1 73 ? -2.525 11.549 9.505 1.00 64.75 73 HIS A C 1
ATOM 605 O O . HIS A 1 73 ? -1.581 12.235 9.882 1.00 64.75 73 HIS A O 1
ATOM 611 N N . ALA A 1 74 ? -2.419 10.727 8.454 1.00 55.44 74 ALA A N 1
ATOM 612 C CA . ALA A 1 74 ? -1.153 10.545 7.729 1.00 55.44 74 ALA A CA 1
ATOM 613 C C . ALA A 1 74 ? -0.895 11.580 6.617 1.00 55.44 74 ALA A C 1
ATOM 615 O O . ALA A 1 74 ? 0.084 11.458 5.883 1.00 55.44 74 ALA A O 1
ATOM 616 N N . GLY A 1 75 ? -1.751 12.599 6.508 1.00 49.50 75 GLY A N 1
ATOM 617 C CA . GLY A 1 75 ? -1.530 13.745 5.634 1.00 49.50 75 GLY A CA 1
ATOM 618 C C . GLY A 1 75 ? -2.668 14.008 4.657 1.00 49.50 75 GLY A C 1
ATOM 619 O O . GLY A 1 75 ? -2.507 13.843 3.454 1.00 49.50 75 GLY A O 1
ATOM 620 N N . SER A 1 76 ? -3.760 14.594 5.150 1.00 47.19 76 SER A N 1
ATOM 621 C CA . SER A 1 76 ? -4.297 15.775 4.467 1.00 47.19 76 SER A CA 1
ATOM 6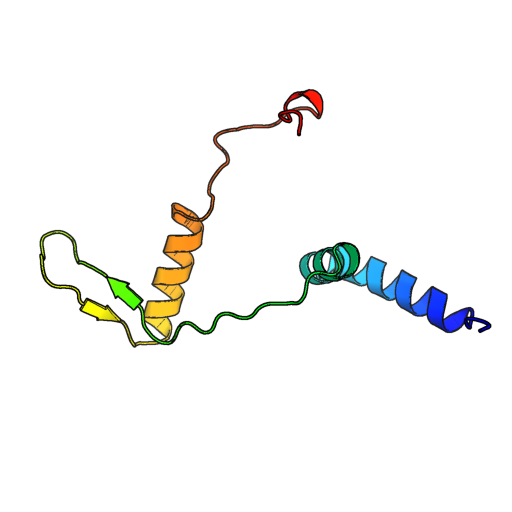22 C C . SER A 1 76 ? -3.519 17.002 4.957 1.00 47.19 76 SER A C 1
ATOM 624 O O . SER A 1 76 ? -4.073 17.916 5.561 1.00 47.19 76 SER A O 1
ATOM 626 N N . THR A 1 77 ? -2.203 17.019 4.735 1.00 50.28 77 THR A N 1
ATOM 627 C CA . THR A 1 77 ? -1.396 18.239 4.830 1.00 50.28 77 THR A CA 1
ATOM 628 C C . THR A 1 77 ? -1.495 18.974 3.499 1.00 50.28 77 THR A C 1
ATOM 630 O O . THR A 1 77 ? -0.530 19.069 2.751 1.00 50.28 77 THR A O 1
ATOM 633 N N . SER A 1 78 ? -2.675 19.483 3.173 1.00 49.72 78 SER A N 1
ATOM 634 C CA . SER A 1 78 ? -2.782 20.593 2.228 1.00 49.72 78 SER A CA 1
ATOM 635 C C . SER A 1 78 ? -3.512 21.741 2.910 1.00 49.72 78 SER A C 1
ATOM 637 O O . SER A 1 78 ? -4.575 22.169 2.474 1.00 49.72 78 SER A O 1
ATOM 639 N N . SER A 1 79 ? -2.959 22.226 4.023 1.00 50.78 79 SER A N 1
ATOM 640 C CA . SER A 1 79 ? -3.155 23.634 4.386 1.00 50.78 79 SER A CA 1
ATOM 641 C C . SER A 1 79 ? -2.061 24.528 3.799 1.00 50.78 79 SER A C 1
ATOM 643 O O . SER A 1 79 ? -2.195 25.744 3.843 1.00 50.78 79 SER A O 1
ATOM 645 N N . ALA A 1 80 ? -0.994 23.954 3.236 1.00 55.31 80 ALA A N 1
ATOM 646 C CA . ALA A 1 80 ? -0.025 24.694 2.445 1.00 55.31 80 ALA A CA 1
ATOM 647 C C . ALA A 1 80 ? -0.367 24.505 0.963 1.00 55.31 80 ALA A C 1
ATOM 649 O O . ALA A 1 80 ? -0.119 23.456 0.368 1.00 55.31 80 ALA A O 1
ATOM 650 N N . ILE A 1 81 ? -1.027 25.513 0.396 1.00 51.44 81 ILE A N 1
ATOM 651 C CA . ILE A 1 81 ? -1.142 25.670 -1.051 1.00 51.44 81 ILE A CA 1
ATOM 652 C 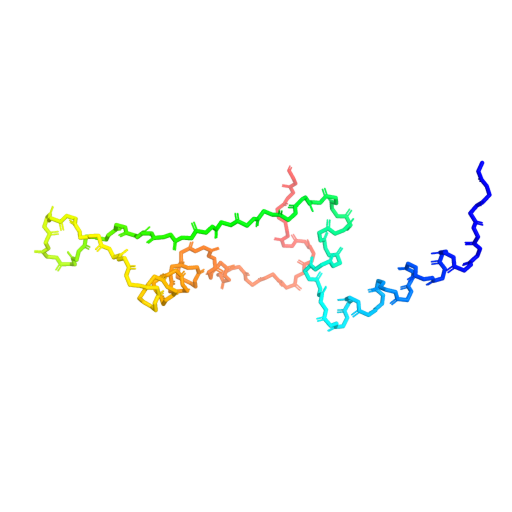C . ILE A 1 81 ? 0.212 26.214 -1.506 1.00 51.44 81 ILE A C 1
ATOM 654 O O . ILE A 1 81 ? 0.508 27.382 -1.270 1.00 51.44 81 ILE A O 1
ATOM 658 N N . TYR A 1 82 ? 1.037 25.366 -2.111 1.00 57.38 82 TYR A N 1
ATOM 659 C CA . TYR A 1 82 ? 2.291 25.782 -2.735 1.00 57.38 82 TYR A CA 1
ATOM 660 C C . TYR A 1 82 ? 1.982 26.210 -4.169 1.00 57.38 82 TYR A C 1
ATOM 662 O O . TYR A 1 82 ? 1.565 25.383 -4.983 1.00 57.38 82 TYR A O 1
ATOM 670 N N . ASN A 1 83 ? 2.131 27.498 -4.462 1.00 63.78 83 ASN A N 1
ATOM 671 C CA . ASN A 1 83 ? 1.847 28.058 -5.782 1.00 63.78 83 ASN A CA 1
ATOM 672 C C . ASN A 1 83 ? 3.127 28.244 -6.612 1.00 63.78 83 ASN A C 1
ATOM 674 O O . ASN A 1 83 ? 3.028 28.383 -7.830 1.00 63.78 83 ASN A O 1
ATOM 678 N N . SER A 1 84 ? 4.309 28.223 -5.980 1.00 55.69 84 SER A N 1
ATOM 679 C CA . SER A 1 84 ? 5.607 28.338 -6.655 1.00 55.69 84 SER A CA 1
ATOM 680 C C . SER A 1 84 ? 6.736 27.579 -5.942 1.00 55.69 84 SER A C 1
ATOM 682 O O . SER A 1 84 ? 6.593 27.132 -4.806 1.00 55.69 84 SER A O 1
ATOM 684 N N . ILE A 1 85 ? 7.873 27.422 -6.627 1.00 59.91 85 ILE A N 1
ATOM 685 C CA . ILE A 1 85 ? 9.072 26.700 -6.154 1.00 59.91 85 ILE A CA 1
ATOM 686 C C . ILE A 1 85 ? 9.707 27.384 -4.935 1.00 59.91 85 ILE A C 1
ATOM 688 O O . ILE A 1 85 ? 10.285 26.714 -4.083 1.00 59.91 85 ILE A O 1
ATOM 692 N N . GLU A 1 86 ? 9.555 28.698 -4.824 1.00 72.25 86 GLU A N 1
ATOM 693 C CA . GLU A 1 86 ? 10.031 29.517 -3.710 1.00 72.25 86 GLU A CA 1
ATOM 694 C C . GLU A 1 86 ? 9.250 29.275 -2.409 1.00 72.25 86 GLU A C 1
ATOM 696 O O . GLU A 1 86 ? 9.720 29.654 -1.340 1.00 72.25 86 GLU A O 1
ATOM 701 N N . ASP A 1 87 ? 8.084 28.620 -2.473 1.00 63.59 87 ASP A N 1
ATOM 702 C CA . ASP A 1 87 ? 7.277 28.301 -1.290 1.00 63.59 87 ASP A CA 1
ATOM 703 C C . ASP A 1 87 ? 7.825 27.083 -0.512 1.00 63.59 87 ASP A C 1
ATOM 705 O O . ASP A 1 87 ? 7.273 26.693 0.521 1.00 63.59 87 ASP A O 1
ATOM 709 N N . LEU A 1 88 ? 8.893 26.444 -1.000 1.00 65.88 88 LEU A N 1
ATOM 710 C CA . LEU A 1 88 ? 9.534 25.320 -0.326 1.00 65.88 88 LEU A CA 1
ATOM 711 C C . LEU A 1 88 ? 10.530 25.823 0.724 1.00 65.88 88 LEU A C 1
ATOM 713 O O . LEU A 1 88 ? 11.433 26.596 0.416 1.00 65.88 88 LEU A O 1
ATOM 717 N N . SER A 1 89 ? 10.401 25.337 1.962 1.00 60.53 89 SER A N 1
ATOM 718 C CA . SER A 1 89 ? 11.408 25.562 3.002 1.00 60.53 89 SER A CA 1
ATOM 719 C C . SER A 1 89 ? 12.756 25.000 2.547 1.00 60.53 89 SER A C 1
ATOM 721 O O . SER A 1 89 ? 12.823 23.855 2.090 1.00 60.53 89 SER A O 1
ATOM 723 N N . GLU A 1 90 ? 13.820 25.789 2.697 1.00 61.25 90 GLU A N 1
ATOM 724 C CA . GLU A 1 90 ? 15.187 25.326 2.448 1.00 61.25 90 GLU A CA 1
ATOM 725 C C . GLU A 1 90 ? 15.559 24.137 3.363 1.00 61.25 90 GLU A C 1
ATOM 727 O O . GLU A 1 90 ? 14.998 24.016 4.459 1.00 61.25 90 GLU A O 1
ATOM 732 N N . PRO A 1 91 ? 16.443 23.233 2.891 1.00 58.66 91 PRO A N 1
ATOM 733 C CA . PRO A 1 91 ? 16.779 21.977 3.568 1.00 58.66 91 PRO A CA 1
ATOM 734 C C . PRO A 1 91 ? 17.429 22.136 4.947 1.00 58.66 91 PRO A C 1
ATOM 736 O O . PRO A 1 91 ? 18.183 23.111 5.161 1.00 58.66 91 PRO A O 1
#

pLDDT: mean 78.65, std 12.96, range [47.19, 94.31]